Protein AF-A0A6V8Q7Y3-F1 (afdb_monomer_lite)

Sequence (92 aa):
VPEVGAPEKSDKIAHFIMYLITCGVFYFTFRLRIKKIILWAGVFSFAYGLLMELVQGILPYREFSLEDLFANTAGVVLMLLYLVARDNLKSS

Foldseek 3Di:
DDPPPDDPVVVVVVVVVLVVVVVVVVVVLVPDDDPVSLVVVLVVQLVSQVVVLVVQCPDPVGHRDPVSSVVSNVVSVVVSVVSVVVVVVVVD

Structure (mmCIF, N/CA/C/O backbone):
data_AF-A0A6V8Q7Y3-F1
#
_entry.id   AF-A0A6V8Q7Y3-F1
#
loop_
_atom_site.group_PDB
_atom_site.id
_atom_site.type_symbol
_atom_site.label_atom_id
_atom_site.label_alt_id
_atom_site.label_comp_id
_atom_site.label_asym_id
_atom_site.label_entity_id
_atom_site.label_seq_id
_atom_site.pdbx_PDB_ins_code
_atom_site.Cartn_x
_atom_site.Cartn_y
_atom_site.Cartn_z
_atom_site.occupancy
_atom_site.B_iso_or_equiv
_atom_site.auth_seq_id
_atom_site.auth_comp_id
_atom_site.auth_asym_id
_atom_site.auth_atom_id
_atom_site.pdbx_PDB_model_num
ATOM 1 N N . VAL A 1 1 ? 22.644 -4.522 -31.963 1.00 46.06 1 VAL A N 1
ATOM 2 C CA . VAL A 1 1 ? 22.160 -3.169 -31.599 1.00 46.06 1 VAL A CA 1
ATOM 3 C C . VAL A 1 1 ? 22.276 -3.080 -30.089 1.00 46.06 1 VAL A C 1
ATOM 5 O O . VAL A 1 1 ? 21.813 -4.024 -29.463 1.00 46.06 1 VAL A O 1
ATOM 8 N N . PRO A 1 2 ? 22.979 -2.098 -29.503 1.00 44.62 2 PRO A N 1
ATOM 9 C CA . PRO A 1 2 ? 23.088 -2.035 -28.051 1.00 44.62 2 PRO A CA 1
ATOM 10 C C . PRO A 1 2 ? 21.693 -1.777 -27.473 1.00 44.62 2 PRO A C 1
ATOM 12 O O . PRO A 1 2 ? 21.009 -0.851 -27.910 1.00 44.62 2 PRO A O 1
ATOM 15 N N . GLU A 1 3 ? 21.261 -2.629 -26.543 1.00 52.53 3 GLU A N 1
ATOM 16 C CA . GLU A 1 3 ? 20.081 -2.376 -25.723 1.00 52.53 3 GLU A CA 1
ATOM 17 C C . GLU A 1 3 ? 20.307 -1.064 -24.978 1.00 52.53 3 GLU A C 1
ATOM 19 O O . GLU A 1 3 ? 21.244 -0.923 -24.189 1.00 52.53 3 GLU A O 1
ATOM 24 N N . VAL A 1 4 ? 19.462 -0.077 -25.260 1.00 54.78 4 VAL A N 1
ATOM 25 C CA . VAL A 1 4 ? 19.393 1.159 -24.487 1.00 54.78 4 VAL A CA 1
ATOM 26 C C . VAL A 1 4 ? 18.722 0.797 -23.163 1.00 54.78 4 VAL A C 1
ATOM 28 O O . VAL A 1 4 ? 17.528 1.007 -22.972 1.00 54.78 4 VAL A O 1
ATOM 31 N N . GLY A 1 5 ? 19.486 0.165 -22.271 1.00 56.06 5 GLY A N 1
ATOM 32 C CA . GLY A 1 5 ? 19.081 -0.072 -20.896 1.00 56.06 5 GLY A CA 1
ATOM 33 C C . GLY A 1 5 ? 18.784 1.277 -20.257 1.00 56.06 5 GLY A C 1
ATOM 34 O O . GLY A 1 5 ? 19.656 2.148 -20.196 1.00 56.06 5 GLY A O 1
ATOM 35 N N . ALA A 1 6 ? 17.536 1.480 -19.836 1.00 55.97 6 ALA A N 1
ATOM 36 C CA . ALA A 1 6 ? 17.157 2.660 -19.076 1.00 55.97 6 ALA A CA 1
ATOM 37 C C . ALA A 1 6 ? 18.139 2.842 -17.895 1.00 55.97 6 ALA A C 1
ATOM 39 O O . ALA A 1 6 ? 18.541 1.851 -17.281 1.00 55.97 6 ALA A O 1
ATOM 40 N N . PRO A 1 7 ? 18.562 4.074 -17.558 1.00 53.41 7 PRO A N 1
ATOM 41 C CA . PRO A 1 7 ? 19.592 4.268 -16.547 1.00 53.41 7 PRO A CA 1
ATOM 42 C C . PRO A 1 7 ? 19.104 3.743 -15.192 1.00 53.41 7 PRO A C 1
ATOM 44 O O . PRO A 1 7 ? 18.059 4.184 -14.714 1.00 53.41 7 PRO A O 1
ATOM 47 N N . GLU A 1 8 ? 19.898 2.905 -14.517 1.00 56.72 8 GLU A N 1
ATOM 48 C CA . GLU A 1 8 ? 19.640 2.371 -13.159 1.00 56.72 8 GLU A CA 1
ATOM 49 C C . GLU A 1 8 ? 19.246 3.441 -12.116 1.00 56.72 8 GLU A C 1
ATOM 51 O O . GLU A 1 8 ? 18.696 3.147 -11.056 1.00 56.72 8 GLU A O 1
ATOM 56 N N . LYS A 1 9 ? 19.552 4.716 -12.384 1.00 55.44 9 LYS A N 1
ATOM 57 C CA . LYS A 1 9 ? 19.180 5.856 -11.536 1.00 55.44 9 LYS A CA 1
ATOM 58 C C . LYS A 1 9 ? 17.694 6.211 -11.615 1.00 55.44 9 LYS A C 1
ATOM 60 O O . LYS A 1 9 ? 17.146 6.675 -10.619 1.00 55.44 9 LYS A O 1
ATOM 65 N N . SER A 1 10 ? 17.053 5.997 -12.765 1.00 57.69 10 SER A N 1
ATOM 66 C CA . SER A 1 10 ? 15.625 6.277 -12.959 1.00 57.69 10 SER A CA 1
ATOM 67 C C . SER A 1 10 ? 14.763 5.356 -12.092 1.00 57.69 10 SER A C 1
ATOM 69 O O . SER A 1 10 ? 13.806 5.809 -11.470 1.00 57.69 10 SER A O 1
ATOM 71 N N . ASP A 1 11 ? 15.169 4.091 -11.970 1.00 58.69 11 ASP A N 1
ATOM 72 C CA . ASP A 1 11 ? 14.500 3.088 -11.138 1.00 58.69 11 ASP A CA 1
ATOM 73 C C . ASP A 1 11 ? 14.524 3.455 -9.641 1.00 58.69 11 ASP A C 1
ATOM 75 O O . ASP A 1 11 ? 13.504 3.401 -8.952 1.00 58.69 11 ASP A O 1
ATOM 79 N N . LYS A 1 12 ? 15.664 3.957 -9.148 1.00 61.19 12 LYS A N 1
ATOM 80 C CA . LYS A 1 12 ? 15.830 4.377 -7.743 1.00 61.19 12 LYS A CA 1
ATOM 81 C C . LYS A 1 12 ? 14.990 5.603 -7.380 1.00 61.19 12 LYS A C 1
ATOM 83 O O . LYS A 1 12 ? 14.481 5.683 -6.264 1.00 61.19 12 LYS A O 1
ATOM 88 N N . ILE A 1 13 ? 14.840 6.554 -8.305 1.00 72.31 13 ILE A N 1
ATOM 89 C CA . ILE A 1 13 ? 14.027 7.763 -8.095 1.00 72.31 13 ILE A CA 1
ATOM 90 C C . ILE A 1 13 ? 12.540 7.406 -8.089 1.00 72.31 13 ILE A C 1
ATOM 92 O O . ILE A 1 13 ? 11.811 7.870 -7.212 1.00 72.31 13 ILE A O 1
ATOM 96 N N . ALA A 1 14 ? 12.104 6.546 -9.013 1.00 67.31 14 ALA A N 1
ATOM 97 C CA . ALA A 1 14 ? 10.736 6.042 -9.028 1.00 67.31 14 ALA A CA 1
ATOM 98 C C . ALA A 1 14 ? 10.408 5.309 -7.718 1.00 67.31 14 ALA A C 1
ATOM 100 O O . ALA A 1 14 ? 9.423 5.645 -7.065 1.00 67.31 14 ALA A O 1
ATOM 101 N N . HIS A 1 15 ? 11.285 4.411 -7.259 1.00 70.31 15 HIS A N 1
ATOM 102 C CA . HIS A 1 15 ? 11.137 3.758 -5.958 1.00 70.31 15 HIS A CA 1
ATOM 103 C C . HIS A 1 15 ? 11.057 4.778 -4.815 1.00 70.31 15 HIS A C 1
ATOM 105 O O . HIS A 1 15 ? 10.114 4.747 -4.029 1.00 70.31 15 HIS A O 1
ATOM 111 N N . PHE A 1 16 ? 11.986 5.732 -4.735 1.00 72.38 16 PHE A N 1
ATOM 112 C CA . PHE A 1 16 ? 11.964 6.753 -3.685 1.00 72.38 16 PHE A CA 1
ATOM 113 C C . PHE A 1 16 ? 10.629 7.516 -3.630 1.00 72.38 16 PHE A C 1
ATOM 115 O O . PHE A 1 16 ? 10.044 7.653 -2.555 1.00 72.38 16 PHE A O 1
ATOM 122 N N . ILE A 1 17 ? 10.114 7.960 -4.780 1.00 70.00 17 ILE A N 1
ATOM 123 C CA . ILE A 1 17 ? 8.848 8.700 -4.869 1.00 70.00 17 ILE A CA 1
ATOM 124 C C . ILE A 1 17 ? 7.664 7.813 -4.464 1.00 70.00 17 ILE A C 1
ATOM 126 O O . ILE A 1 17 ? 6.825 8.241 -3.669 1.00 70.00 17 ILE A O 1
ATOM 130 N N . MET A 1 18 ? 7.614 6.568 -4.944 1.00 70.62 18 MET A N 1
ATOM 131 C CA . MET A 1 18 ? 6.535 5.631 -4.622 1.00 70.62 18 MET A CA 1
ATOM 132 C C . MET A 1 18 ? 6.478 5.314 -3.124 1.00 70.62 18 MET A C 1
ATOM 134 O O . MET A 1 18 ? 5.407 5.376 -2.517 1.00 70.62 18 MET A O 1
ATOM 138 N N . TYR A 1 19 ? 7.624 5.047 -2.494 1.00 73.31 19 TYR A N 1
ATOM 139 C CA . TYR A 1 19 ? 7.688 4.775 -1.056 1.00 73.31 19 TYR A CA 1
ATOM 140 C C . TYR A 1 19 ? 7.408 6.027 -0.210 1.00 73.31 19 TYR A C 1
ATOM 142 O O . TYR A 1 19 ? 6.778 5.914 0.842 1.00 73.31 19 TYR A O 1
ATOM 150 N N . LEU A 1 20 ? 7.795 7.223 -0.671 1.00 70.62 20 LEU A N 1
ATOM 151 C CA . LEU A 1 20 ? 7.475 8.493 -0.008 1.00 70.62 20 LEU A CA 1
ATOM 152 C C . LEU A 1 20 ? 5.963 8.768 -0.004 1.00 70.62 20 LEU A C 1
ATOM 154 O O . LEU A 1 20 ? 5.396 9.080 1.045 1.00 70.62 20 LEU A O 1
ATOM 158 N N . ILE A 1 21 ? 5.297 8.587 -1.148 1.00 72.69 21 ILE A N 1
ATOM 159 C CA . ILE A 1 21 ? 3.839 8.725 -1.266 1.00 72.69 21 ILE A CA 1
ATOM 160 C C . ILE A 1 21 ? 3.135 7.664 -0.415 1.00 72.69 21 ILE A C 1
ATOM 162 O O . ILE A 1 21 ? 2.241 7.996 0.362 1.00 72.69 21 ILE A O 1
ATOM 166 N N . THR A 1 22 ? 3.574 6.407 -0.499 1.00 71.12 22 THR A N 1
ATOM 167 C CA . THR A 1 22 ? 3.009 5.288 0.273 1.00 71.12 22 THR A CA 1
ATOM 168 C C . THR A 1 22 ? 3.106 5.533 1.778 1.00 71.12 22 THR A C 1
ATOM 170 O O . THR A 1 22 ? 2.128 5.360 2.506 1.00 71.12 22 THR A O 1
ATOM 173 N N . CYS A 1 23 ? 4.263 6.002 2.251 1.00 70.94 23 CYS A N 1
ATOM 174 C CA . CYS A 1 23 ? 4.473 6.371 3.648 1.00 70.94 23 CYS A CA 1
ATOM 175 C C . CYS A 1 23 ? 3.529 7.504 4.084 1.00 70.94 23 CYS A C 1
ATOM 177 O O . CYS A 1 23 ? 2.886 7.404 5.132 1.00 70.94 23 CYS A O 1
ATOM 179 N N . GLY A 1 24 ? 3.378 8.544 3.256 1.00 67.50 24 GLY A N 1
ATOM 180 C CA . GLY A 1 24 ? 2.435 9.637 3.501 1.00 67.50 24 GLY A CA 1
ATOM 181 C C . GLY A 1 24 ? 0.986 9.152 3.601 1.00 67.50 24 GLY A C 1
ATOM 182 O O . GLY A 1 24 ? 0.298 9.466 4.573 1.00 67.50 24 GLY A O 1
ATOM 183 N N . VAL A 1 25 ? 0.536 8.330 2.648 1.00 66.69 25 VAL A N 1
ATOM 184 C CA . VAL A 1 25 ? -0.813 7.741 2.643 1.00 66.69 25 VAL A CA 1
ATOM 185 C C . VAL A 1 25 ? -1.053 6.924 3.909 1.00 66.69 25 VAL A C 1
ATOM 187 O O . VAL A 1 25 ? -2.085 7.111 4.555 1.00 66.69 25 VAL A O 1
ATOM 190 N N . PHE A 1 26 ? -0.104 6.082 4.326 1.00 66.94 26 PHE A N 1
ATOM 191 C CA . PHE A 1 26 ? -0.229 5.333 5.575 1.00 66.94 26 PHE A CA 1
ATOM 192 C C . PHE A 1 26 ? -0.312 6.251 6.795 1.00 66.94 26 PHE A C 1
ATOM 194 O O . PHE A 1 26 ? -1.232 6.101 7.600 1.00 66.94 26 PHE A O 1
ATOM 201 N N . TYR A 1 27 ? 0.578 7.236 6.918 1.00 64.75 27 TYR A N 1
ATOM 202 C CA . TYR A 1 27 ? 0.568 8.181 8.037 1.00 64.75 27 TYR A CA 1
ATOM 203 C C . TYR A 1 27 ? -0.774 8.921 8.172 1.00 64.75 27 TYR A C 1
ATOM 205 O O . TYR A 1 27 ? -1.333 8.996 9.270 1.00 64.75 27 TYR A O 1
ATOM 213 N N . PHE A 1 28 ? -1.327 9.427 7.064 1.00 61.56 28 PHE A N 1
ATOM 214 C CA . PHE A 1 28 ? -2.626 10.105 7.073 1.00 61.56 28 PHE A CA 1
ATOM 215 C C . PHE A 1 28 ? -3.790 9.141 7.321 1.00 61.56 28 PHE A C 1
ATOM 217 O O . PHE A 1 28 ? -4.742 9.504 8.014 1.00 61.56 28 PHE A O 1
ATOM 224 N N . THR A 1 29 ? -3.691 7.905 6.826 1.00 60.28 29 THR A N 1
ATOM 225 C CA . THR A 1 29 ? -4.698 6.862 7.049 1.00 60.28 29 THR A CA 1
ATOM 226 C C . THR A 1 29 ? -4.778 6.498 8.532 1.00 60.28 29 THR A C 1
ATOM 228 O O . THR A 1 29 ? -5.865 6.545 9.100 1.00 60.28 29 THR A O 1
ATOM 231 N N . PHE A 1 30 ? -3.651 6.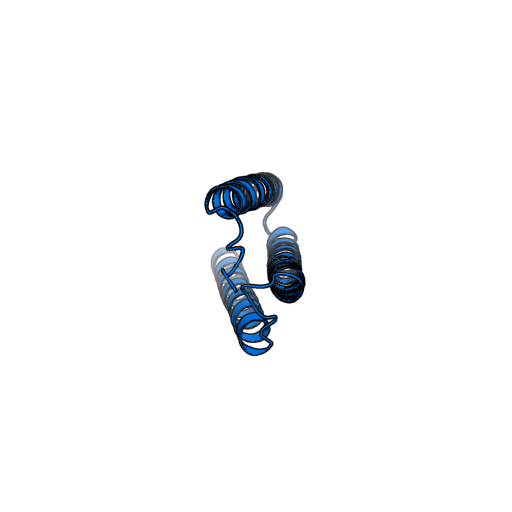246 9.208 1.00 61.69 30 PHE A N 1
ATOM 232 C CA . PHE A 1 30 ? -3.598 5.782 10.606 1.00 61.69 30 PHE A CA 1
ATOM 233 C C . PHE A 1 30 ? -4.061 6.793 11.671 1.00 61.69 30 PHE A C 1
ATOM 235 O O . PHE A 1 30 ? -4.192 6.429 12.841 1.00 61.69 30 PHE A O 1
ATOM 242 N N . ARG A 1 31 ? -4.365 8.044 11.306 1.00 61.75 31 ARG A N 1
ATOM 243 C CA . ARG A 1 31 ? -4.729 9.100 12.266 1.00 61.75 31 ARG A CA 1
ATOM 244 C C . ARG A 1 31 ? -6.217 9.120 12.677 1.00 61.75 31 ARG A C 1
ATOM 246 O O . ARG A 1 31 ? -6.566 9.882 13.577 1.00 61.75 31 ARG A O 1
ATOM 253 N N . LEU A 1 32 ? -7.114 8.319 12.080 1.00 53.62 32 LEU A N 1
ATOM 254 C CA . LEU A 1 32 ? -8.572 8.426 12.310 1.00 53.62 32 LEU A CA 1
ATOM 255 C C . LEU A 1 32 ? -9.265 7.097 12.694 1.00 53.62 32 LEU A C 1
ATOM 257 O O . LEU A 1 32 ? -8.891 6.014 12.26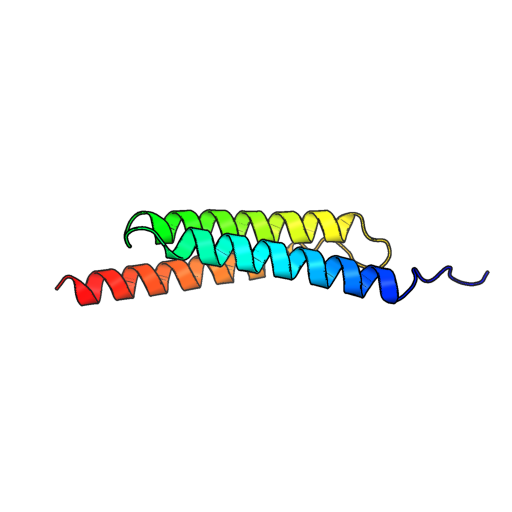3 1.00 53.62 32 LEU A O 1
ATOM 261 N N . ARG A 1 33 ? -10.287 7.210 13.560 1.00 57.09 33 ARG A N 1
ATOM 262 C CA . ARG A 1 33 ? -10.934 6.148 14.366 1.00 57.09 33 ARG A CA 1
ATOM 263 C C . ARG A 1 33 ? -11.304 4.842 13.624 1.00 57.09 33 ARG A C 1
ATOM 265 O O . ARG A 1 33 ? -11.833 4.827 12.514 1.00 57.09 33 ARG A O 1
ATOM 272 N N . ILE A 1 34 ? -11.144 3.749 14.374 1.00 59.16 34 ILE A N 1
ATOM 273 C CA . ILE A 1 34 ? -10.791 2.371 13.978 1.00 59.16 34 ILE A CA 1
ATOM 274 C C . ILE A 1 34 ? -11.813 1.588 13.121 1.00 59.16 34 ILE A C 1
ATOM 276 O O . ILE A 1 34 ? -11.453 0.572 12.541 1.00 59.16 34 ILE A O 1
ATOM 280 N N . LY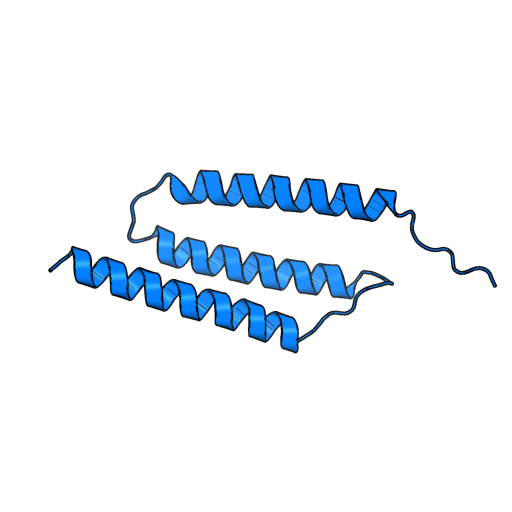S A 1 35 ? -13.048 2.064 12.911 1.00 57.81 35 LYS A N 1
ATOM 281 C CA . LYS A 1 35 ? -14.049 1.282 12.146 1.00 57.81 35 LYS A CA 1
ATOM 282 C C . LYS A 1 35 ? -14.108 1.595 10.652 1.00 57.81 35 LYS A C 1
ATOM 284 O O . LYS A 1 35 ? -14.195 0.684 9.838 1.00 57.81 35 LYS A O 1
ATOM 289 N N . LYS A 1 36 ? -14.022 2.872 10.263 1.00 65.06 36 LYS A N 1
ATOM 290 C CA . LYS A 1 36 ? -14.008 3.246 8.834 1.00 65.06 36 LYS A CA 1
ATOM 291 C C . LYS A 1 36 ? -12.634 3.025 8.200 1.00 65.06 36 LYS A C 1
ATOM 293 O O . LYS A 1 36 ? -12.550 2.790 7.001 1.00 65.06 36 LYS A O 1
ATOM 298 N N . ILE A 1 37 ? -11.572 3.068 9.004 1.00 74.62 37 ILE A N 1
ATOM 299 C CA . ILE A 1 37 ? -10.193 2.972 8.522 1.00 74.62 37 ILE A CA 1
ATOM 300 C C . ILE A 1 37 ? -9.862 1.612 7.906 1.00 74.62 37 ILE A C 1
ATOM 302 O O . ILE A 1 37 ? -9.111 1.576 6.946 1.00 74.62 37 ILE A O 1
ATOM 306 N N . ILE A 1 38 ? -10.432 0.510 8.406 1.00 74.94 38 ILE A N 1
ATOM 307 C CA . ILE A 1 38 ? -10.137 -0.833 7.887 1.00 74.94 38 ILE A CA 1
ATOM 308 C C . ILE A 1 38 ? -10.616 -0.934 6.434 1.00 74.94 38 ILE A C 1
ATOM 310 O O . ILE A 1 38 ? -9.847 -1.314 5.559 1.00 74.94 38 ILE A O 1
ATOM 314 N N . LEU A 1 39 ? -11.849 -0.491 6.159 1.00 77.50 39 LEU A N 1
ATOM 315 C CA . LEU A 1 39 ? -12.392 -0.461 4.801 1.00 77.50 39 LEU A CA 1
ATOM 316 C C . LEU A 1 39 ? -11.578 0.463 3.885 1.00 77.50 39 LEU A C 1
ATOM 318 O O . LEU A 1 39 ? -11.204 0.055 2.788 1.00 77.50 39 LEU A O 1
ATOM 322 N N . TRP A 1 40 ? -11.270 1.683 4.338 1.00 79.69 40 TRP A N 1
ATOM 323 C CA . TRP A 1 40 ? -10.472 2.625 3.548 1.00 79.69 40 TRP A CA 1
ATOM 324 C C . TRP A 1 40 ? -9.057 2.107 3.287 1.00 79.69 40 TRP A C 1
ATOM 326 O O . TRP A 1 40 ? -8.590 2.215 2.162 1.00 79.69 40 TRP A O 1
ATOM 336 N N . ALA A 1 41 ? -8.402 1.487 4.270 1.00 79.06 41 ALA A N 1
ATOM 337 C CA . ALA A 1 41 ? -7.095 0.861 4.095 1.00 79.06 41 ALA A CA 1
ATOM 338 C C . ALA A 1 41 ? -7.148 -0.243 3.032 1.00 79.06 41 ALA A C 1
ATOM 340 O O . ALA A 1 41 ? -6.289 -0.279 2.159 1.00 79.06 41 ALA A O 1
ATOM 341 N N . GLY A 1 42 ? -8.193 -1.075 3.039 1.00 80.56 42 GLY A N 1
ATOM 342 C CA . GLY A 1 42 ? -8.412 -2.081 2.000 1.00 80.56 42 GLY A CA 1
ATOM 343 C C . GLY A 1 42 ? -8.561 -1.482 0.603 1.00 80.56 42 GLY A C 1
ATOM 344 O O . GLY A 1 42 ? -7.870 -1.896 -0.324 1.00 80.56 42 GLY A O 1
ATOM 345 N N . VAL A 1 43 ? -9.422 -0.468 0.465 1.00 84.25 43 VAL A N 1
ATOM 346 C CA . VAL A 1 43 ? -9.648 0.233 -0.810 1.00 84.25 43 VAL A CA 1
ATOM 347 C C . VAL A 1 43 ? -8.363 0.894 -1.311 1.00 84.25 43 VAL A C 1
ATOM 349 O O . VAL A 1 43 ? -8.020 0.736 -2.480 1.00 84.25 43 VAL A O 1
ATOM 352 N N . PHE A 1 44 ? -7.626 1.589 -0.440 1.00 83.44 44 PHE A N 1
ATOM 353 C CA . PHE A 1 44 ? -6.363 2.231 -0.803 1.00 83.44 44 PHE A CA 1
ATOM 354 C C . PHE A 1 44 ? -5.294 1.213 -1.199 1.00 83.44 44 PHE A C 1
ATOM 356 O O . PHE A 1 44 ? -4.641 1.403 -2.220 1.00 83.44 44 PHE A O 1
ATOM 363 N N . SER A 1 45 ? -5.124 0.129 -0.441 1.00 82.25 45 SER A N 1
ATOM 364 C CA . SER A 1 45 ? -4.134 -0.903 -0.757 1.00 82.25 45 SER A CA 1
ATOM 365 C C . SER A 1 45 ? -4.452 -1.635 -2.061 1.00 82.25 45 SER A C 1
ATOM 367 O O . SER A 1 45 ? -3.541 -1.869 -2.851 1.00 82.25 45 SER A O 1
ATOM 369 N N . PHE A 1 46 ? -5.726 -1.937 -2.331 1.00 87.00 46 PHE A N 1
ATOM 370 C CA . PHE A 1 46 ? -6.138 -2.523 -3.608 1.00 87.00 46 PHE A CA 1
ATOM 371 C C . PHE A 1 46 ? -5.911 -1.556 -4.777 1.00 87.00 46 PHE A C 1
ATOM 373 O O . PHE A 1 46 ? -5.291 -1.930 -5.770 1.00 87.00 46 PHE A O 1
ATOM 380 N N . ALA A 1 47 ? -6.357 -0.301 -4.649 1.00 86.38 47 ALA A N 1
ATOM 381 C CA . ALA A 1 47 ? -6.169 0.713 -5.684 1.00 86.38 47 ALA A CA 1
ATOM 382 C C . ALA A 1 47 ? -4.682 0.968 -5.970 1.00 86.38 47 ALA A C 1
ATOM 384 O O . ALA A 1 47 ? -4.296 1.123 -7.125 1.00 86.38 47 ALA A O 1
ATOM 385 N N . TYR A 1 48 ? -3.847 0.967 -4.930 1.00 83.12 48 TYR A N 1
ATOM 386 C CA . TYR A 1 48 ? -2.401 1.099 -5.058 1.00 83.12 48 TYR A CA 1
ATOM 387 C C . TYR A 1 48 ? -1.773 -0.095 -5.788 1.00 83.12 48 TYR A C 1
ATOM 389 O O . TYR A 1 48 ? -1.009 0.113 -6.725 1.00 83.12 48 TYR A O 1
ATOM 397 N N . GLY A 1 49 ? -2.124 -1.331 -5.412 1.00 83.12 49 GLY A N 1
ATOM 398 C CA . GLY A 1 49 ? -1.638 -2.539 -6.090 1.00 83.12 49 GLY A CA 1
ATOM 399 C C . GLY A 1 49 ? -2.046 -2.590 -7.564 1.00 83.12 49 GLY A C 1
ATOM 400 O O . GLY A 1 49 ? -1.213 -2.853 -8.424 1.00 83.12 49 GLY A O 1
ATOM 401 N N . LEU A 1 50 ? -3.297 -2.239 -7.875 1.00 86.00 50 LEU A N 1
ATOM 402 C CA . LEU A 1 50 ? -3.776 -2.148 -9.256 1.00 86.00 50 LEU A CA 1
ATOM 403 C C . LEU A 1 50 ? -3.033 -1.069 -10.055 1.00 86.00 50 LEU A C 1
ATOM 405 O O . LEU A 1 50 ? -2.652 -1.302 -11.198 1.00 86.00 50 LEU A O 1
ATOM 409 N N . LEU A 1 51 ? -2.821 0.111 -9.467 1.00 86.94 51 LEU A N 1
ATOM 410 C CA . LEU A 1 51 ? -2.092 1.193 -10.125 1.00 86.94 51 LEU A CA 1
ATOM 411 C C . LEU A 1 51 ? -0.631 0.808 -10.390 1.00 86.94 51 LEU A C 1
ATOM 413 O O . LEU A 1 51 ? -0.107 1.141 -11.448 1.00 86.94 51 LEU A O 1
ATOM 417 N N . MET A 1 52 ? 0.003 0.079 -9.470 1.00 84.31 52 MET A N 1
ATOM 418 C CA . MET A 1 52 ? 1.352 -0.453 -9.663 1.00 84.31 52 MET A CA 1
ATOM 419 C C . MET A 1 52 ? 1.423 -1.417 -10.845 1.00 84.31 52 MET A C 1
ATOM 421 O O . MET A 1 52 ? 2.268 -1.216 -11.712 1.00 84.31 52 MET A O 1
ATOM 425 N N . GLU A 1 53 ? 0.492 -2.368 -10.945 1.00 86.50 53 GLU A N 1
ATOM 426 C CA . GLU A 1 53 ? 0.427 -3.286 -12.088 1.00 86.50 53 GLU A CA 1
ATOM 427 C C . GLU A 1 53 ? 0.218 -2.534 -13.410 1.00 86.50 53 GLU A C 1
ATOM 429 O O . GLU A 1 53 ? 0.898 -2.800 -14.401 1.00 86.50 53 GLU A O 1
ATOM 434 N N . LEU A 1 54 ? -0.671 -1.531 -13.436 1.00 85.25 54 LEU A N 1
ATOM 435 C CA . LEU A 1 54 ? -0.886 -0.692 -14.624 1.00 85.25 54 LEU A CA 1
ATOM 436 C C . LEU A 1 54 ? 0.378 0.080 -15.028 1.00 85.25 54 LEU A C 1
ATOM 438 O O . LEU A 1 54 ? 0.675 0.194 -16.217 1.00 85.25 54 LEU A O 1
ATOM 442 N N . VAL A 1 55 ? 1.131 0.593 -14.051 1.00 84.56 55 VAL A N 1
ATOM 443 C CA . VAL A 1 55 ? 2.429 1.233 -14.296 1.00 84.56 55 VAL A CA 1
ATOM 444 C C . VAL A 1 55 ? 3.451 0.207 -14.790 1.00 84.56 55 VAL A C 1
ATOM 446 O O . VAL A 1 55 ? 4.220 0.510 -15.693 1.00 84.56 55 VAL A O 1
ATOM 449 N N . GLN A 1 56 ? 3.455 -1.019 -14.272 1.00 79.62 56 GLN A N 1
ATOM 450 C CA . GLN A 1 56 ? 4.340 -2.078 -14.762 1.00 79.62 56 GLN A CA 1
ATOM 451 C C . GLN A 1 56 ? 4.027 -2.454 -16.212 1.00 79.62 56 GLN A C 1
ATOM 453 O O . GLN A 1 56 ? 4.959 -2.636 -16.984 1.00 79.62 56 GLN A O 1
ATOM 458 N N . GLY A 1 57 ? 2.755 -2.450 -16.617 1.00 83.06 57 GLY A N 1
ATOM 459 C CA . GLY A 1 57 ? 2.340 -2.718 -17.997 1.00 83.06 57 GLY A CA 1
ATOM 460 C C . GLY A 1 57 ? 2.821 -1.707 -19.045 1.00 83.06 57 GLY A C 1
ATOM 461 O O . GLY A 1 57 ? 2.822 -2.027 -20.231 1.00 83.06 57 GLY A O 1
ATOM 462 N N . ILE A 1 58 ? 3.232 -0.501 -18.638 1.00 81.44 58 ILE A N 1
ATOM 463 C CA . ILE A 1 58 ? 3.803 0.513 -19.546 1.00 81.44 58 ILE A CA 1
ATOM 464 C C . ILE A 1 58 ? 5.337 0.545 -19.520 1.00 81.44 58 ILE A C 1
ATOM 466 O O . ILE A 1 58 ? 5.946 1.280 -20.302 1.00 81.44 58 ILE A O 1
ATOM 470 N N . LEU A 1 59 ? 5.979 -0.211 -18.623 1.00 79.94 59 LEU A N 1
ATOM 471 C CA . LEU A 1 59 ? 7.433 -0.235 -18.497 1.00 79.94 59 LEU A CA 1
ATOM 472 C C . LEU A 1 59 ? 8.037 -1.272 -19.457 1.00 79.94 59 LEU A C 1
ATOM 474 O O . LEU A 1 59 ? 7.559 -2.392 -19.530 1.00 79.94 59 LEU A O 1
ATOM 478 N N . PRO A 1 60 ? 9.141 -0.964 -20.155 1.00 75.44 60 PRO A N 1
ATOM 479 C CA . PRO A 1 60 ? 9.740 -1.891 -21.121 1.00 75.44 60 PRO A CA 1
ATOM 480 C C . PRO A 1 60 ? 10.476 -3.081 -20.479 1.00 75.44 60 PRO A C 1
ATOM 482 O O . PRO A 1 60 ? 10.897 -3.991 -21.181 1.00 75.44 60 PRO A O 1
ATOM 485 N N . TYR A 1 61 ? 10.675 -3.060 -19.157 1.00 80.19 61 TYR A N 1
ATOM 486 C CA . TYR A 1 61 ? 11.411 -4.074 -18.387 1.00 80.19 61 TYR A CA 1
ATOM 487 C C . TYR A 1 61 ? 10.530 -4.819 -17.372 1.00 80.19 61 TYR A C 1
ATOM 489 O O . TYR A 1 61 ? 11.037 -5.578 -16.539 1.00 80.19 61 TYR A O 1
ATOM 497 N N . ARG A 1 62 ? 9.220 -4.562 -17.381 1.00 79.88 62 ARG A N 1
ATOM 498 C CA . ARG A 1 62 ? 8.244 -5.215 -16.511 1.00 79.88 62 ARG A CA 1
ATOM 499 C C . ARG A 1 62 ? 6.955 -5.436 -17.288 1.00 79.88 62 ARG A C 1
ATOM 501 O O . ARG A 1 62 ? 6.684 -4.712 -18.229 1.00 79.88 62 ARG A O 1
ATOM 508 N N . GLU A 1 63 ? 6.182 -6.439 -16.903 1.00 84.44 63 GLU A N 1
ATOM 509 C CA . GLU A 1 63 ? 4.904 -6.728 -17.547 1.00 84.44 63 GLU A CA 1
ATOM 510 C C . GLU A 1 63 ? 3.782 -6.643 -16.522 1.00 84.44 63 GLU A C 1
ATOM 512 O O . GLU A 1 63 ? 3.997 -6.896 -15.336 1.00 84.44 63 GLU A O 1
ATOM 517 N N . PHE A 1 64 ? 2.596 -6.263 -16.995 1.00 89.12 64 PHE A N 1
ATOM 518 C CA . PHE A 1 64 ? 1.370 -6.343 -16.211 1.00 89.12 64 PHE A CA 1
ATOM 519 C C . PHE A 1 64 ? 1.047 -7.815 -15.945 1.00 89.12 64 PHE A C 1
ATOM 521 O O . PHE A 1 64 ? 0.926 -8.597 -16.893 1.00 89.12 64 PHE A O 1
ATOM 528 N N . SER A 1 65 ? 0.855 -8.183 -14.680 1.00 88.81 65 SER A N 1
ATOM 529 C CA . SER A 1 65 ? 0.606 -9.564 -14.281 1.00 88.81 65 SER A CA 1
ATOM 530 C C . SER A 1 65 ? -0.739 -9.695 -13.573 1.00 88.81 65 SER A C 1
ATOM 532 O O . SER A 1 65 ? -0.977 -9.166 -12.486 1.00 88.81 65 SER A O 1
ATOM 534 N N . LEU A 1 66 ? -1.651 -10.460 -14.184 1.00 88.12 66 LEU A N 1
ATOM 535 C CA . LEU A 1 66 ? -2.924 -10.810 -13.544 1.00 88.12 66 LEU A CA 1
ATOM 536 C C . LEU A 1 66 ? -2.712 -11.662 -12.287 1.00 88.12 66 LEU A C 1
ATOM 538 O O . LEU A 1 66 ? -3.507 -11.579 -11.349 1.00 88.12 66 LEU A O 1
ATOM 542 N N . GLU A 1 67 ? -1.649 -12.466 -12.266 1.00 87.94 67 GLU A N 1
ATOM 543 C CA . GLU A 1 67 ? -1.275 -13.277 -11.109 1.00 87.94 67 GLU A CA 1
ATOM 544 C C . GLU A 1 67 ? -0.833 -12.387 -9.944 1.00 87.94 67 GLU A C 1
ATOM 546 O O . GLU A 1 67 ? -1.292 -12.586 -8.816 1.00 87.94 67 GLU A O 1
ATOM 551 N N . ASP A 1 68 ? -0.040 -11.349 -10.220 1.00 79.94 68 ASP A N 1
ATOM 552 C CA . ASP A 1 68 ? 0.412 -10.398 -9.203 1.00 79.94 68 ASP A CA 1
ATOM 553 C C . ASP A 1 68 ? -0.756 -9.542 -8.694 1.00 79.94 68 ASP A C 1
ATOM 555 O O . ASP A 1 68 ? -0.920 -9.364 -7.483 1.00 79.94 68 ASP A O 1
ATOM 559 N N . LEU A 1 69 ? -1.663 -9.104 -9.577 1.00 86.88 69 LEU A N 1
ATOM 560 C CA . LEU A 1 69 ? -2.901 -8.433 -9.171 1.00 86.88 69 LEU A CA 1
ATOM 561 C C . LEU A 1 69 ? -3.756 -9.315 -8.245 1.00 86.88 69 LEU A C 1
ATOM 563 O O . LEU A 1 69 ? -4.283 -8.831 -7.235 1.00 86.88 69 LEU A O 1
ATOM 567 N N . PHE A 1 70 ? -3.893 -10.606 -8.562 1.00 86.00 70 PHE A N 1
ATOM 568 C CA . PHE A 1 70 ? -4.634 -11.553 -7.729 1.00 86.00 70 PHE A CA 1
ATOM 569 C C . PHE A 1 70 ? -3.954 -11.757 -6.371 1.00 86.00 70 PHE A C 1
ATOM 571 O O . PHE A 1 70 ? -4.623 -11.672 -5.340 1.00 86.00 70 PHE A O 1
ATOM 578 N N . ALA A 1 71 ? -2.633 -11.951 -6.350 1.00 83.94 71 ALA A N 1
ATOM 579 C CA . ALA A 1 71 ? -1.855 -12.104 -5.124 1.00 83.94 71 ALA A CA 1
ATOM 580 C C . ALA A 1 71 ? -1.960 -10.863 -4.219 1.00 83.94 71 ALA A C 1
ATOM 582 O O . ALA A 1 71 ? -2.243 -10.984 -3.022 1.00 83.94 71 ALA A O 1
ATOM 583 N N . ASN A 1 72 ? -1.830 -9.666 -4.798 1.00 83.12 72 ASN A N 1
ATOM 584 C CA . ASN A 1 72 ? -1.992 -8.391 -4.100 1.00 83.12 72 ASN A CA 1
ATOM 585 C C . ASN A 1 72 ? -3.397 -8.266 -3.491 1.00 83.12 72 ASN A C 1
ATOM 587 O O . ASN A 1 72 ? -3.554 -7.931 -2.313 1.00 83.12 72 ASN A O 1
ATOM 591 N N . THR A 1 73 ? -4.427 -8.600 -4.269 1.00 87.00 73 THR A N 1
ATOM 592 C CA . THR A 1 73 ? -5.826 -8.561 -3.820 1.00 87.00 73 THR A CA 1
ATOM 593 C C . THR A 1 73 ? -6.089 -9.56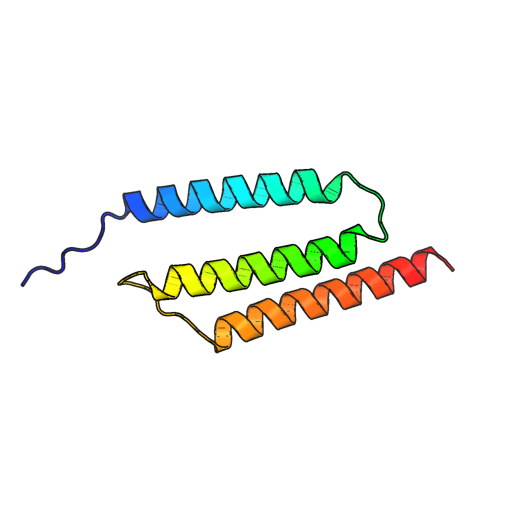8 -2.699 1.00 87.00 73 THR A C 1
ATOM 595 O O . THR A 1 73 ? -6.722 -9.226 -1.698 1.00 87.00 73 THR A O 1
ATOM 598 N N . ALA A 1 74 ? -5.563 -10.789 -2.816 1.00 84.94 74 ALA A N 1
ATOM 599 C CA . ALA A 1 74 ? -5.680 -11.819 -1.790 1.00 84.94 74 ALA A CA 1
ATOM 600 C C . ALA A 1 74 ? -5.030 -11.378 -0.468 1.00 84.94 74 ALA A C 1
ATOM 602 O O . ALA A 1 74 ? -5.633 -11.535 0.595 1.00 84.94 74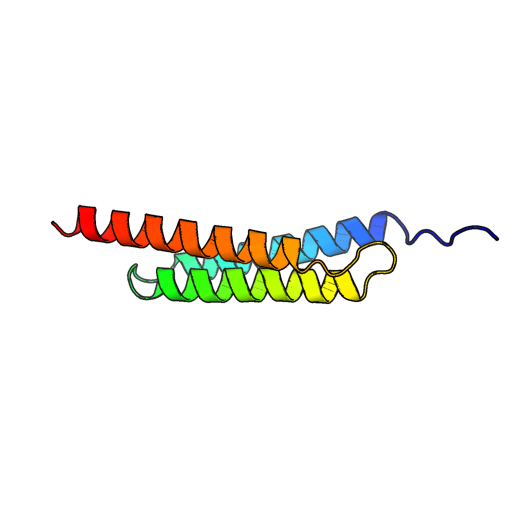 ALA A O 1
ATOM 603 N N . GLY A 1 75 ? -3.850 -10.751 -0.526 1.00 82.00 75 GLY A N 1
ATOM 604 C CA . GLY A 1 75 ? -3.179 -10.184 0.646 1.00 82.00 75 GLY A CA 1
ATOM 605 C C . GLY A 1 75 ? -4.006 -9.098 1.345 1.00 82.00 75 GLY A C 1
ATOM 606 O O . GLY A 1 75 ? -4.143 -9.119 2.572 1.00 82.00 75 GLY A O 1
ATOM 607 N N . VAL A 1 76 ? -4.623 -8.193 0.575 1.00 83.06 76 VAL A N 1
ATOM 608 C CA . VAL A 1 76 ? -5.541 -7.173 1.110 1.00 83.06 76 VAL A CA 1
ATOM 609 C C . VAL A 1 76 ? -6.730 -7.826 1.816 1.00 83.06 76 VAL A C 1
ATOM 611 O O . VAL A 1 76 ? -7.014 -7.488 2.966 1.00 83.06 76 VAL A O 1
ATOM 614 N N . VAL A 1 77 ? -7.396 -8.792 1.177 1.00 84.75 77 VAL A N 1
ATOM 615 C CA . VAL A 1 77 ? -8.558 -9.487 1.756 1.00 84.75 77 VAL A CA 1
ATOM 616 C C . VAL A 1 77 ? -8.188 -10.211 3.052 1.00 84.75 77 VAL A C 1
ATOM 618 O O . VAL A 1 77 ? -8.884 -10.053 4.056 1.00 84.75 77 VAL A O 1
ATOM 621 N N . LEU A 1 78 ? -7.075 -10.949 3.072 1.00 83.38 78 LEU A N 1
ATOM 622 C CA . LEU A 1 78 ? -6.609 -11.660 4.267 1.00 83.38 78 LEU A CA 1
ATOM 623 C C . LEU A 1 78 ? -6.335 -10.705 5.436 1.00 83.38 78 LEU A C 1
ATOM 625 O O . LEU A 1 78 ? -6.757 -10.971 6.564 1.00 83.38 78 LEU A O 1
ATOM 629 N N . MET A 1 79 ? -5.683 -9.568 5.177 1.00 85.94 79 MET A N 1
ATOM 630 C CA . MET A 1 79 ? -5.416 -8.569 6.213 1.00 85.94 79 MET A CA 1
ATOM 631 C C . MET A 1 79 ? -6.708 -7.929 6.738 1.00 85.94 79 MET A C 1
ATOM 633 O O . MET A 1 79 ? -6.858 -7.751 7.948 1.00 85.94 79 MET A O 1
ATOM 637 N N . LEU A 1 80 ? -7.671 -7.623 5.862 1.00 81.56 80 LEU A N 1
ATOM 638 C CA . LEU A 1 80 ? -8.974 -7.095 6.275 1.00 81.56 80 LEU A CA 1
ATOM 639 C C . LEU A 1 80 ? -9.717 -8.078 7.184 1.00 81.56 80 LEU A C 1
ATOM 641 O O . LEU A 1 80 ? -10.208 -7.671 8.237 1.00 81.56 80 LEU A O 1
ATOM 645 N N . LEU A 1 81 ? -9.752 -9.364 6.820 1.00 84.38 81 LEU A N 1
ATOM 646 C CA . LEU A 1 81 ? -10.374 -10.410 7.637 1.00 84.38 81 LEU A CA 1
ATOM 647 C C . LEU A 1 81 ? -9.722 -10.503 9.020 1.00 84.38 81 LEU A C 1
ATOM 649 O O . LEU A 1 81 ? -10.427 -10.524 10.030 1.00 84.38 81 LEU A O 1
ATOM 653 N N . TYR A 1 82 ? -8.388 -10.485 9.081 1.00 83.25 82 TYR A N 1
ATOM 654 C CA . TYR A 1 82 ? -7.649 -10.490 10.343 1.00 83.25 82 TYR A CA 1
ATOM 655 C C . TYR A 1 82 ? -7.980 -9.272 11.221 1.00 83.25 82 TYR A C 1
ATOM 657 O O . TYR A 1 82 ? -8.252 -9.418 12.415 1.00 83.25 82 TYR A O 1
ATOM 665 N N . LEU A 1 83 ? -7.991 -8.066 10.645 1.00 81.31 83 LEU A N 1
ATOM 666 C CA . LEU A 1 83 ? -8.277 -6.837 11.386 1.00 81.31 83 LEU A CA 1
ATOM 667 C C . LEU A 1 83 ? -9.718 -6.795 11.902 1.00 81.31 83 LEU A C 1
ATOM 669 O O . LEU A 1 83 ? -9.933 -6.403 13.048 1.00 81.31 83 LEU A O 1
ATOM 673 N N . VAL A 1 84 ? -10.687 -7.240 11.097 1.00 83.69 84 VAL A N 1
ATOM 674 C CA . VAL A 1 84 ? -12.093 -7.350 11.511 1.00 83.69 84 VAL A CA 1
ATOM 675 C C . VAL A 1 84 ? -12.247 -8.380 12.629 1.00 83.69 84 VAL A C 1
ATOM 677 O O . VAL A 1 84 ? -12.887 -8.088 13.639 1.00 83.69 84 VAL A O 1
ATOM 680 N N . ALA A 1 85 ? -11.639 -9.562 12.507 1.00 82.62 85 ALA A N 1
ATOM 681 C CA . ALA A 1 85 ? -11.676 -10.580 13.558 1.00 82.62 85 ALA A CA 1
ATOM 682 C C . ALA A 1 85 ? -11.081 -10.053 14.877 1.00 82.62 85 ALA A C 1
ATOM 684 O O . ALA A 1 85 ? -11.676 -10.213 15.943 1.00 82.62 85 ALA A O 1
ATOM 685 N N . ARG A 1 86 ? -9.946 -9.349 14.805 1.00 80.31 86 ARG A N 1
ATOM 686 C CA . ARG A 1 86 ? -9.295 -8.728 15.964 1.00 80.31 86 ARG A CA 1
ATOM 687 C C . ARG A 1 86 ? -10.146 -7.635 16.618 1.00 80.31 86 ARG A C 1
ATOM 689 O O . ARG A 1 86 ? -10.145 -7.543 17.844 1.00 80.31 86 ARG A O 1
ATOM 696 N N . ASP A 1 87 ? -10.823 -6.793 15.836 1.00 77.56 87 ASP A N 1
ATOM 697 C CA . ASP A 1 87 ? -11.703 -5.739 16.370 1.00 77.56 87 ASP A CA 1
ATOM 698 C C . ASP A 1 87 ? -12.894 -6.353 17.122 1.00 77.56 87 ASP A C 1
ATOM 700 O O . ASP A 1 87 ? -13.178 -5.960 18.252 1.00 77.56 87 ASP A O 1
ATOM 704 N N . ASN A 1 88 ? -13.509 -7.398 16.556 1.00 75.88 88 ASN A N 1
ATOM 705 C CA . ASN A 1 88 ? -14.613 -8.119 17.196 1.00 7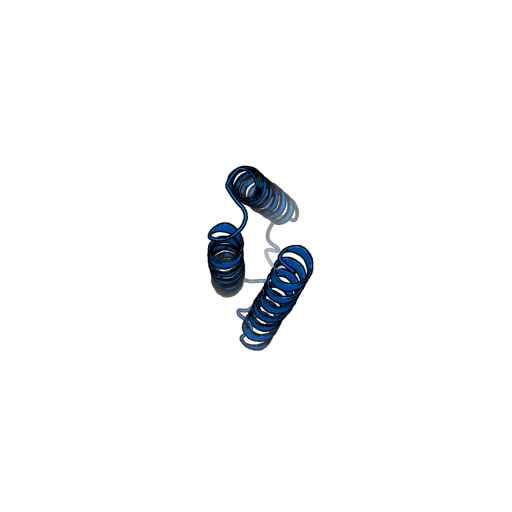5.88 88 ASN A CA 1
ATOM 706 C C . ASN A 1 88 ? -14.201 -8.778 18.526 1.00 75.88 88 ASN A C 1
ATOM 708 O O . ASN A 1 88 ? -14.973 -8.736 19.482 1.00 75.88 88 ASN A O 1
ATOM 712 N N . LEU A 1 89 ? -12.976 -9.315 18.624 1.00 74.56 89 LEU A N 1
ATOM 713 C CA . LEU A 1 89 ? -12.443 -9.886 19.870 1.00 74.56 89 LEU A CA 1
ATOM 714 C C . LEU A 1 89 ? -12.176 -8.842 20.964 1.00 74.56 89 LEU A C 1
ATOM 716 O O . LEU A 1 89 ? -12.233 -9.177 22.138 1.00 74.56 89 LEU A O 1
ATOM 720 N N . LYS A 1 90 ? -11.861 -7.590 20.607 1.00 65.12 90 LYS A N 1
ATOM 721 C CA . LYS A 1 90 ? -11.637 -6.505 21.582 1.00 65.12 90 LYS A CA 1
ATOM 722 C C . LYS A 1 90 ? -12.923 -5.837 22.067 1.00 65.12 90 LYS A C 1
ATOM 724 O O . LYS A 1 90 ? -12.874 -5.087 23.038 1.00 65.12 90 LYS A O 1
ATOM 729 N N . SER A 1 91 ? -14.029 -6.035 21.352 1.00 58.62 91 SER A N 1
ATOM 730 C CA . SER A 1 91 ? -15.338 -5.465 21.684 1.00 58.62 91 SER A CA 1
ATOM 731 C C . SER A 1 91 ? -16.250 -6.410 22.482 1.00 58.62 91 SER A C 1
ATOM 733 O O . SER A 1 91 ? -17.341 -5.973 22.841 1.00 58.62 91 SER A O 1
ATOM 735 N N . SER A 1 92 ? -15.826 -7.655 22.748 1.00 53.09 92 SER A N 1
ATOM 736 C CA . SER A 1 92 ? -16.451 -8.589 23.710 1.00 53.09 92 SER A CA 1
ATOM 737 C C . SER A 1 92 ? -15.751 -8.528 25.063 1.00 53.09 92 SER A C 1
ATOM 739 O O . SER A 1 92 ? -16.445 -8.742 26.078 1.00 53.09 92 SER A O 1
#

Radius of gyration: 17.18 Å; chains: 1; bounding box: 40×23×55 Å

InterPro domains:
  IPR006976 VanZ-LLP1 [PF04892] (12-81)

Secondary structure (DSSP, 8-state):
----PPPHHHHHHHHHHHHHHHHHHHHHHTTS-HHHHHHHHHHHHHHHHHHHHHHHTTSTT----HHHHHHHHHHHHHHHHHHHHHHHHH--

pLDDT: mean 73.9, std 11.71, range [44.62, 89.12]

Organism: NCBI:txid2754717